Protein AF-H4F5V8-F1 (afdb_monomer)

Mean predicted aligned error: 6.16 Å

pLDDT: mean 91.28, std 5.69, range [61.66, 96.88]

Radius of gyration: 26.69 Å; Cα contacts (8 Å, |Δi|>4): 55; chains: 1; bounding box: 54×24×82 Å

Nearest PDB structures (foldseek):
  4bne-assembly1_B  TM=7.065E-01  e=1.348E+00  Gallus gallus
  2efk-assembly1_A-2  TM=4.455E-01  e=5.413E-01  Homo sapiens
  3zx6-assembly1_B  TM=4.622E-01  e=9.359E-01  Archaeoglobus fulgidus DSM 4304
  3zx6-assembly1_A  TM=4.051E-01  e=1.433E+00  Archaeoglobus fulgidus DSM 4304

Structure (mmCIF, N/CA/C/O backbone):
data_AF-H4F5V8-F1
#
_entry.id   AF-H4F5V8-F1
#
loop_
_atom_site.group_PDB
_atom_site.id
_atom_site.type_symbol
_atom_site.label_atom_id
_atom_site.label_alt_id
_atom_site.label_comp_id
_atom_site.label_asym_id
_atom_site.label_entity_id
_atom_site.label_seq_id
_atom_site.pdbx_PDB_ins_code
_atom_site.Cartn_x
_atom_site.Cartn_y
_atom_site.Cartn_z
_atom_site.occupancy
_atom_site.B_iso_or_equiv
_atom_site.auth_seq_id
_atom_site.auth_comp_id
_atom_site.auth_asym_id
_atom_site.auth_atom_id
_atom_site.pdbx_PDB_model_num
ATOM 1 N N . MET A 1 1 ? 28.013 1.589 -49.425 1.00 61.66 1 MET A N 1
ATOM 2 C CA . MET A 1 1 ? 28.289 2.119 -48.064 1.00 61.66 1 MET A CA 1
ATOM 3 C C . MET A 1 1 ? 27.134 2.949 -47.511 1.00 61.66 1 MET A C 1
ATOM 5 O O . MET A 1 1 ? 26.775 2.731 -46.364 1.00 61.66 1 MET A O 1
ATOM 9 N N . ILE A 1 2 ? 26.516 3.827 -48.308 1.00 74.00 2 ILE A N 1
ATOM 10 C CA . ILE A 1 2 ? 25.406 4.708 -47.888 1.00 74.00 2 ILE A CA 1
ATOM 11 C C . ILE A 1 2 ? 24.181 3.926 -47.363 1.00 74.00 2 ILE A C 1
ATOM 13 O O . ILE A 1 2 ? 23.613 4.284 -46.338 1.00 74.00 2 ILE A O 1
ATOM 17 N N . GLU A 1 3 ? 23.826 2.799 -47.985 1.00 79.44 3 GLU A N 1
ATOM 18 C CA . GLU A 1 3 ? 22.695 1.962 -47.543 1.00 79.44 3 GLU A CA 1
ATOM 19 C C . GLU A 1 3 ? 22.897 1.343 -46.152 1.00 79.44 3 GLU A C 1
ATOM 21 O O . GLU A 1 3 ? 21.962 1.282 -45.361 1.00 79.44 3 GLU A O 1
ATOM 26 N N . LYS A 1 4 ? 24.132 0.948 -45.808 1.00 79.38 4 LYS A N 1
ATOM 27 C CA . LYS A 1 4 ? 24.451 0.391 -44.482 1.00 79.38 4 LYS A CA 1
ATOM 28 C C . LYS A 1 4 ? 24.309 1.444 -43.378 1.00 79.38 4 LYS A C 1
ATOM 30 O O . LYS A 1 4 ? 23.842 1.118 -42.292 1.00 79.38 4 LYS A O 1
ATOM 35 N N . PHE A 1 5 ? 24.653 2.702 -43.663 1.00 84.75 5 PHE A N 1
ATOM 36 C CA . PHE A 1 5 ? 24.423 3.815 -42.735 1.00 84.75 5 PHE A CA 1
ATOM 37 C C . PHE A 1 5 ? 22.934 4.106 -42.533 1.00 84.75 5 PHE A C 1
ATOM 39 O O . PHE A 1 5 ? 22.519 4.340 -41.402 1.00 84.75 5 PHE A O 1
ATOM 46 N N . ARG A 1 6 ? 22.123 4.014 -43.594 1.00 87.06 6 ARG A N 1
ATOM 47 C CA . ARG A 1 6 ? 20.664 4.172 -43.502 1.00 87.06 6 ARG A CA 1
ATOM 48 C C . ARG A 1 6 ? 20.033 3.107 -42.601 1.00 87.06 6 ARG A C 1
ATOM 50 O O . ARG A 1 6 ? 19.269 3.442 -41.707 1.00 87.06 6 ARG A O 1
ATOM 57 N N . VAL A 1 7 ? 20.443 1.846 -42.757 1.00 88.88 7 VAL A N 1
ATOM 58 C CA . VAL A 1 7 ? 19.982 0.739 -41.898 1.00 88.88 7 VAL A CA 1
ATOM 59 C C . VAL A 1 7 ? 20.364 0.962 -40.430 1.00 88.88 7 VAL A C 1
ATOM 61 O O . VAL A 1 7 ? 19.545 0.742 -39.543 1.00 88.88 7 VAL A O 1
ATOM 64 N N . LEU A 1 8 ? 21.587 1.423 -40.149 1.00 89.00 8 LEU A N 1
ATOM 65 C CA . LEU A 1 8 ? 22.011 1.728 -38.777 1.00 89.00 8 LEU A CA 1
ATOM 66 C C . LEU A 1 8 ? 21.214 2.887 -38.166 1.00 89.00 8 LEU A C 1
ATOM 68 O O . LEU A 1 8 ? 20.872 2.840 -36.985 1.00 89.00 8 LEU A O 1
ATOM 72 N N . GLN A 1 9 ? 20.889 3.899 -38.970 1.00 90.38 9 GLN A N 1
ATOM 73 C CA . GLN A 1 9 ? 20.057 5.020 -38.551 1.00 90.38 9 GLN A CA 1
ATOM 74 C C . GLN A 1 9 ? 18.619 4.570 -38.240 1.00 90.38 9 GLN A C 1
ATOM 76 O O . GLN A 1 9 ? 18.088 4.922 -37.189 1.00 90.38 9 GLN A O 1
ATOM 81 N N . ASP A 1 10 ? 18.027 3.714 -39.076 1.00 90.25 10 ASP A N 1
ATOM 82 C CA . ASP A 1 10 ? 16.690 3.152 -38.841 1.00 90.25 10 ASP A CA 1
ATOM 83 C C . ASP A 1 10 ? 16.643 2.281 -37.573 1.00 90.25 10 ASP A C 1
ATOM 85 O O . ASP A 1 10 ? 15.685 2.338 -36.800 1.00 90.25 10 ASP A O 1
ATOM 89 N N . VAL A 1 11 ? 17.688 1.483 -37.320 1.00 90.75 11 VAL A N 1
ATOM 90 C CA . VAL A 1 11 ? 17.804 0.679 -36.090 1.00 90.75 11 VAL A CA 1
ATOM 91 C C . VAL A 1 11 ? 17.924 1.571 -34.855 1.00 90.75 11 VAL A C 1
ATOM 93 O O . VAL A 1 11 ? 17.311 1.267 -33.831 1.00 90.75 11 VAL A O 1
ATOM 96 N N . LYS A 1 12 ? 18.679 2.672 -34.943 1.00 90.19 12 LYS A N 1
ATOM 97 C CA . LYS A 1 12 ? 18.794 3.653 -33.860 1.00 90.19 12 LYS A CA 1
ATOM 98 C C . LYS A 1 12 ? 17.434 4.280 -33.538 1.00 90.19 12 LYS A C 1
ATOM 100 O O . LYS A 1 12 ? 17.017 4.200 -32.387 1.00 90.19 12 LYS A O 1
ATOM 105 N N . TYR A 1 13 ? 16.712 4.785 -34.541 1.00 91.19 13 TYR A N 1
ATOM 106 C CA . TYR A 1 13 ? 15.379 5.367 -34.335 1.00 91.19 13 TYR A CA 1
ATOM 107 C C . TYR A 1 13 ? 14.399 4.375 -33.708 1.00 91.19 13 TYR A C 1
ATOM 109 O O . TYR A 1 13 ? 13.719 4.699 -32.742 1.00 91.19 13 TYR A O 1
ATOM 117 N N . ARG A 1 14 ? 14.374 3.123 -34.184 1.00 91.50 14 ARG A N 1
ATOM 118 C CA . ARG A 1 14 ? 13.508 2.087 -33.596 1.00 91.50 14 ARG A CA 1
ATOM 119 C C . ARG A 1 14 ? 13.838 1.797 -32.132 1.00 91.50 14 ARG A C 1
ATOM 121 O O . ARG A 1 14 ? 12.932 1.490 -31.361 1.00 91.50 14 ARG A O 1
ATOM 128 N N . ARG A 1 15 ? 15.117 1.860 -31.746 1.00 90.00 15 ARG A N 1
ATOM 129 C CA . ARG A 1 15 ? 15.537 1.696 -30.347 1.00 90.00 15 ARG A CA 1
ATOM 130 C C . ARG A 1 15 ? 15.127 2.890 -29.493 1.00 90.00 15 ARG A C 1
ATOM 132 O O . ARG A 1 15 ? 14.608 2.670 -28.405 1.00 90.00 15 ARG A O 1
ATOM 139 N N . GLU A 1 16 ? 15.308 4.110 -29.986 1.00 90.88 16 GLU A N 1
ATOM 140 C CA . GLU A 1 16 ? 14.871 5.334 -29.301 1.00 90.88 16 GLU A CA 1
ATOM 141 C C . GLU A 1 16 ? 13.351 5.330 -29.085 1.00 90.88 16 GLU A C 1
ATOM 143 O O . GLU A 1 16 ? 12.894 5.522 -27.959 1.00 90.88 16 GLU A O 1
ATOM 148 N N . ASP A 1 17 ? 12.571 4.985 -30.113 1.00 91.88 17 ASP A N 1
ATOM 149 C CA . ASP A 1 17 ? 11.113 4.849 -30.022 1.00 91.88 17 ASP A CA 1
ATOM 150 C C . ASP A 1 17 ? 10.688 3.771 -29.014 1.00 91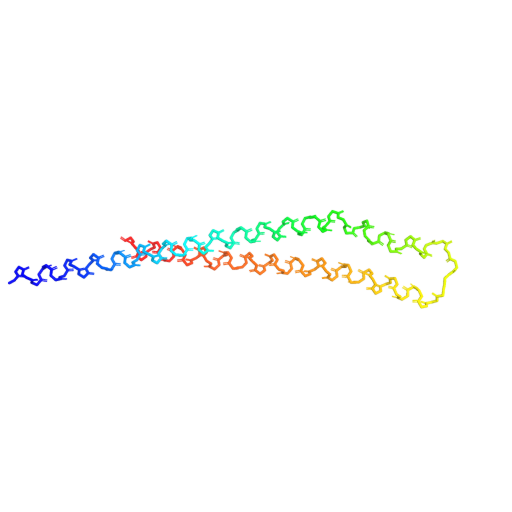.88 17 ASP A C 1
ATOM 152 O O . ASP A 1 17 ? 9.747 3.965 -28.240 1.00 91.88 17 ASP A O 1
ATOM 156 N N . ALA A 1 18 ? 11.374 2.624 -29.001 1.00 90.31 18 ALA A N 1
ATOM 157 C CA . ALA A 1 18 ? 11.108 1.559 -28.038 1.00 90.31 18 ALA A CA 1
ATOM 158 C C . ALA A 1 18 ? 11.414 2.004 -26.596 1.00 90.31 18 ALA A C 1
ATOM 160 O O . ALA A 1 18 ? 10.607 1.751 -25.700 1.00 90.31 18 ALA A O 1
ATOM 161 N N . CYS A 1 19 ? 12.528 2.711 -26.378 1.00 90.25 19 CYS A N 1
ATOM 162 C CA . CYS A 1 19 ? 12.903 3.248 -25.068 1.00 90.25 19 CYS A CA 1
ATOM 163 C C . CYS A 1 19 ? 11.917 4.324 -24.594 1.00 90.25 19 CYS A C 1
ATOM 165 O O . CYS A 1 19 ? 11.500 4.311 -23.437 1.00 90.25 19 CYS A O 1
ATOM 167 N N . LEU A 1 20 ? 11.470 5.210 -25.491 1.00 91.88 20 LEU A N 1
ATOM 168 C CA . LEU A 1 20 ? 10.452 6.219 -25.188 1.00 91.88 20 LEU A CA 1
ATOM 169 C C . LEU A 1 20 ? 9.130 5.588 -24.755 1.00 91.88 20 LEU A C 1
ATOM 171 O O . LEU A 1 20 ? 8.549 6.010 -23.753 1.00 91.88 20 LEU A O 1
ATOM 175 N N . AR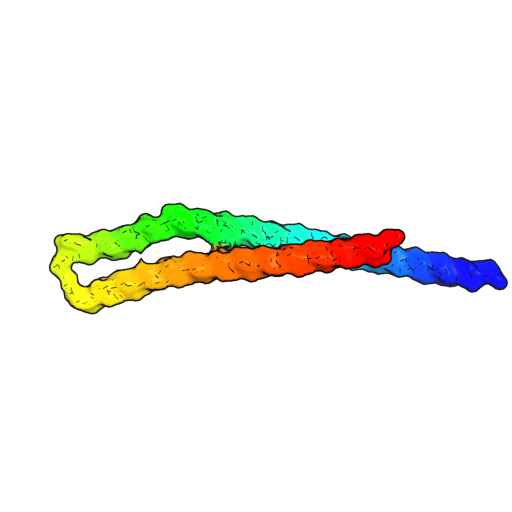G A 1 21 ? 8.663 4.559 -25.471 1.00 91.94 21 ARG A N 1
ATOM 176 C CA . ARG A 1 21 ? 7.442 3.831 -25.095 1.00 91.94 21 ARG A CA 1
ATOM 177 C C . ARG A 1 21 ? 7.599 3.150 -23.741 1.00 91.94 21 ARG A C 1
ATOM 179 O O . ARG A 1 21 ? 6.710 3.284 -22.906 1.00 91.94 21 ARG A O 1
ATOM 186 N N . ALA A 1 22 ? 8.729 2.486 -23.497 1.00 89.88 22 ALA A N 1
ATOM 187 C CA . ALA A 1 22 ? 9.012 1.853 -22.210 1.00 89.88 22 ALA A CA 1
ATOM 188 C C . ALA A 1 22 ? 8.973 2.874 -21.056 1.00 89.88 22 ALA A C 1
ATOM 190 O O . ALA A 1 22 ? 8.268 2.667 -20.067 1.00 89.88 22 ALA A O 1
ATOM 191 N N . LEU A 1 23 ? 9.622 4.031 -21.222 1.00 92.06 23 LEU A N 1
ATOM 192 C CA . LEU A 1 23 ? 9.608 5.111 -20.234 1.00 92.06 23 LEU A CA 1
ATOM 193 C C . LEU A 1 23 ? 8.192 5.655 -19.983 1.00 92.06 23 LEU A C 1
ATOM 195 O O . LEU A 1 23 ? 7.811 5.893 -18.836 1.00 92.06 23 LEU A O 1
ATOM 199 N N . GLN A 1 24 ? 7.396 5.848 -21.037 1.00 93.62 24 GLN A N 1
ATOM 200 C CA . GLN A 1 24 ? 6.005 6.289 -20.912 1.00 93.62 24 GLN A CA 1
ATOM 201 C C . GLN A 1 24 ? 5.154 5.264 -20.158 1.00 93.62 24 GLN A C 1
ATOM 203 O O . GLN A 1 24 ? 4.392 5.646 -19.270 1.00 93.62 24 GLN A O 1
ATOM 208 N N . THR A 1 25 ? 5.315 3.971 -20.457 1.00 93.62 25 THR A N 1
ATOM 209 C CA . THR A 1 25 ? 4.593 2.908 -19.747 1.00 93.62 25 THR A CA 1
ATOM 210 C C . THR A 1 25 ? 4.975 2.845 -18.271 1.00 93.62 25 THR A C 1
ATOM 212 O O . THR A 1 25 ? 4.084 2.806 -17.427 1.00 93.62 25 THR A O 1
ATOM 215 N N . ALA A 1 26 ? 6.267 2.938 -17.942 1.00 90.00 26 ALA A N 1
ATOM 216 C CA . ALA A 1 26 ? 6.739 2.944 -16.559 1.00 90.00 26 ALA A CA 1
ATOM 217 C C . ALA A 1 26 ? 6.188 4.152 -15.779 1.00 90.00 26 ALA A C 1
ATOM 219 O O . ALA A 1 26 ? 5.708 4.008 -14.656 1.00 90.00 26 ALA A O 1
ATOM 220 N N . ARG A 1 27 ? 6.157 5.341 -16.399 1.00 93.81 27 ARG A N 1
ATOM 221 C CA . ARG A 1 27 ? 5.558 6.546 -15.797 1.00 93.81 27 ARG A CA 1
ATOM 222 C C . ARG A 1 27 ? 4.062 6.399 -15.543 1.00 93.81 27 ARG A C 1
ATOM 224 O O . ARG A 1 27 ? 3.601 6.796 -14.478 1.00 93.81 27 ARG A O 1
ATOM 231 N N . ALA A 1 28 ? 3.321 5.830 -16.492 1.00 94.81 28 ALA A N 1
ATOM 232 C CA . ALA A 1 28 ? 1.891 5.580 -16.327 1.00 94.81 28 ALA A CA 1
ATOM 233 C C . ALA A 1 28 ? 1.618 4.555 -15.211 1.00 94.81 28 ALA A C 1
ATOM 235 O O . ALA A 1 28 ? 0.689 4.709 -14.421 1.00 94.81 28 ALA A O 1
ATOM 236 N N . MET A 1 29 ? 2.453 3.518 -15.097 1.00 93.31 29 MET A N 1
ATOM 237 C CA . MET A 1 29 ? 2.362 2.558 -13.995 1.00 93.31 29 MET A CA 1
ATOM 238 C C . MET A 1 29 ? 2.644 3.223 -12.644 1.00 93.31 29 MET A C 1
ATOM 240 O O . MET A 1 29 ? 1.903 2.989 -11.689 1.00 93.31 29 MET A O 1
ATOM 244 N N . LEU A 1 30 ? 3.664 4.084 -12.569 1.00 94.25 30 LEU A N 1
ATOM 245 C CA . LEU A 1 30 ? 3.992 4.831 -11.357 1.00 94.25 30 LEU A CA 1
ATOM 246 C C . LEU A 1 30 ? 2.866 5.791 -10.953 1.00 94.25 30 LEU A C 1
ATOM 248 O O . LEU A 1 30 ? 2.505 5.830 -9.780 1.00 94.25 30 LEU A O 1
ATOM 252 N N . SER A 1 31 ? 2.276 6.533 -11.897 1.00 95.69 31 SER A N 1
ATOM 253 C CA . SER A 1 31 ? 1.163 7.438 -11.582 1.00 95.69 31 SER A CA 1
ATOM 254 C C . SER A 1 31 ? -0.038 6.685 -11.013 1.00 95.69 31 SER A C 1
ATOM 256 O O . SER A 1 31 ? -0.603 7.111 -10.009 1.00 95.69 31 SER A O 1
ATOM 258 N N . ASN A 1 32 ? -0.377 5.533 -11.598 1.00 95.31 32 ASN A N 1
ATOM 259 C CA . ASN A 1 32 ? -1.474 4.695 -11.114 1.00 95.31 32 ASN A CA 1
ATOM 260 C C . ASN A 1 32 ? -1.183 4.136 -9.713 1.00 95.31 32 ASN A C 1
ATOM 262 O O . ASN A 1 32 ? -2.065 4.111 -8.859 1.00 95.31 32 ASN A O 1
ATOM 266 N N . ALA A 1 33 ? 0.058 3.715 -9.453 1.00 93.50 33 ALA A N 1
ATOM 267 C CA . ALA A 1 33 ? 0.458 3.224 -8.137 1.00 93.50 33 ALA A CA 1
ATOM 268 C C . ALA A 1 33 ? 0.415 4.326 -7.065 1.00 93.50 33 ALA A C 1
ATOM 270 O O . ALA A 1 33 ? -0.040 4.074 -5.951 1.00 93.50 33 ALA A O 1
ATOM 271 N N . ILE A 1 34 ? 0.829 5.552 -7.404 1.00 95.44 34 ILE A N 1
ATOM 272 C CA . ILE A 1 34 ? 0.745 6.708 -6.499 1.00 95.44 34 ILE A CA 1
ATOM 273 C C . ILE A 1 34 ? -0.711 7.021 -6.158 1.00 95.44 34 ILE A C 1
ATOM 275 O O . ILE A 1 34 ? -1.009 7.276 -4.992 1.00 95.44 34 ILE A O 1
ATOM 279 N N . GLN A 1 35 ? -1.606 6.985 -7.147 1.00 96.44 35 GLN A N 1
ATOM 280 C CA . GLN A 1 35 ? -3.030 7.207 -6.916 1.00 96.44 35 GLN A CA 1
ATOM 281 C C . GLN A 1 35 ? -3.605 6.152 -5.962 1.00 96.44 35 GLN A C 1
ATOM 283 O O . GLN A 1 35 ? -4.221 6.508 -4.962 1.00 96.44 35 GLN A O 1
ATOM 288 N N . LEU A 1 36 ? -3.315 4.869 -6.196 1.00 94.3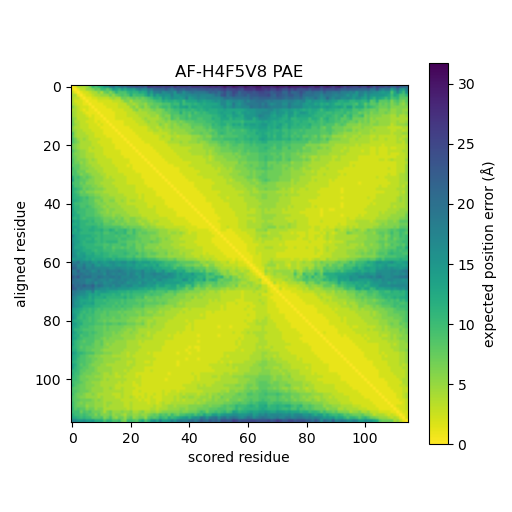1 36 LEU A N 1
ATOM 289 C CA . LEU A 1 36 ? -3.751 3.788 -5.307 1.00 94.31 36 LEU A CA 1
ATOM 290 C C . LEU A 1 36 ? -3.219 3.970 -3.874 1.00 94.31 36 LEU A C 1
ATOM 292 O O . LEU A 1 36 ? -3.959 3.812 -2.907 1.00 94.31 36 LEU A O 1
ATOM 296 N N . ARG A 1 37 ? -1.944 4.356 -3.726 1.00 96.19 37 ARG A N 1
ATOM 297 C CA . ARG A 1 37 ? -1.348 4.650 -2.413 1.00 96.19 37 ARG A CA 1
ATOM 298 C C . ARG A 1 37 ? -2.069 5.804 -1.716 1.00 96.19 37 ARG A C 1
ATOM 300 O O . ARG A 1 37 ? -2.228 5.777 -0.501 1.00 96.19 37 ARG A O 1
ATOM 307 N N . GLN A 1 38 ? -2.468 6.836 -2.458 1.00 96.00 38 GLN A N 1
ATOM 308 C CA . GLN A 1 38 ? -3.224 7.961 -1.902 1.00 96.00 38 GLN A CA 1
ATOM 309 C C . GLN A 1 38 ? -4.606 7.518 -1.419 1.00 96.00 38 GLN A C 1
ATOM 311 O O . GLN A 1 38 ? -4.973 7.860 -0.300 1.00 96.00 38 GLN A O 1
ATOM 316 N N . GLU A 1 39 ? -5.322 6.716 -2.208 1.00 95.00 39 GLU A N 1
ATOM 317 C CA . GLU A 1 39 ? -6.631 6.158 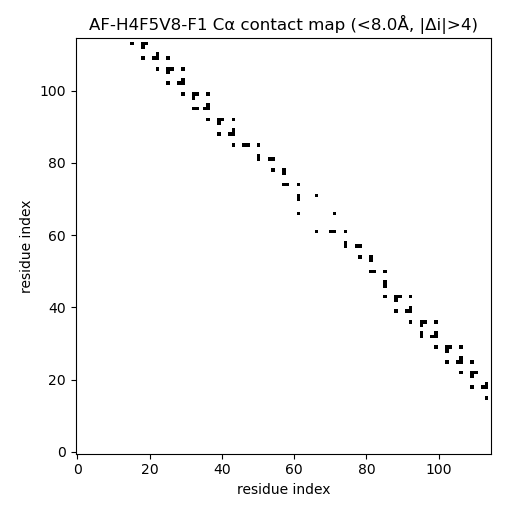-1.837 1.00 95.00 39 GLU A CA 1
ATOM 318 C C . GLU A 1 39 ? -6.541 5.305 -0.557 1.00 95.00 39 GLU A C 1
ATOM 320 O O . GLU A 1 39 ? -7.337 5.460 0.374 1.00 95.00 39 GLU A O 1
ATOM 325 N N . GLN A 1 40 ? -5.515 4.461 -0.445 1.00 93.88 40 GLN A N 1
ATOM 326 C CA . GLN A 1 40 ? -5.275 3.678 0.769 1.00 93.88 40 GLN A CA 1
ATOM 327 C C . GLN A 1 40 ? -4.870 4.549 1.961 1.00 93.88 40 GLN A C 1
ATOM 329 O O . GLN A 1 40 ? -5.349 4.329 3.070 1.00 93.88 40 GLN A O 1
ATOM 334 N N . ALA A 1 41 ? -4.045 5.579 1.749 1.00 96.06 41 ALA A N 1
ATOM 335 C CA . ALA A 1 41 ? -3.670 6.512 2.809 1.00 96.06 41 ALA A CA 1
ATOM 336 C C . ALA A 1 41 ? -4.892 7.263 3.355 1.00 96.06 41 ALA A C 1
ATOM 338 O O . ALA A 1 41 ? -5.009 7.445 4.568 1.00 96.06 41 ALA A O 1
ATOM 339 N N . THR A 1 42 ? -5.829 7.653 2.483 1.00 96.44 42 THR A N 1
ATOM 340 C CA . THR A 1 42 ? -7.100 8.246 2.915 1.00 96.44 42 THR A CA 1
ATOM 341 C C . THR A 1 42 ? -7.945 7.255 3.711 1.00 96.44 42 THR A C 1
ATOM 343 O O . THR A 1 42 ? -8.432 7.613 4.779 1.00 96.44 42 THR A O 1
ATOM 346 N N . ALA A 1 43 ? -8.035 5.992 3.281 1.00 94.25 43 ALA A N 1
ATOM 347 C CA . ALA A 1 43 ? -8.783 4.962 4.003 1.00 94.25 43 ALA A CA 1
ATOM 348 C C . ALA A 1 43 ? -8.196 4.666 5.398 1.00 94.25 43 ALA A C 1
ATOM 350 O O . ALA A 1 43 ? -8.941 4.533 6.372 1.00 94.25 43 ALA A O 1
ATOM 351 N N . VAL A 1 44 ? -6.865 4.609 5.525 1.00 96.00 44 VAL A N 1
ATOM 352 C CA . VAL A 1 44 ? -6.179 4.460 6.821 1.00 96.00 44 VAL A CA 1
ATOM 353 C C . VAL A 1 44 ? -6.475 5.654 7.724 1.00 96.00 44 VAL A C 1
ATOM 355 O O . VAL A 1 44 ? -6.827 5.458 8.887 1.00 96.00 44 VAL A O 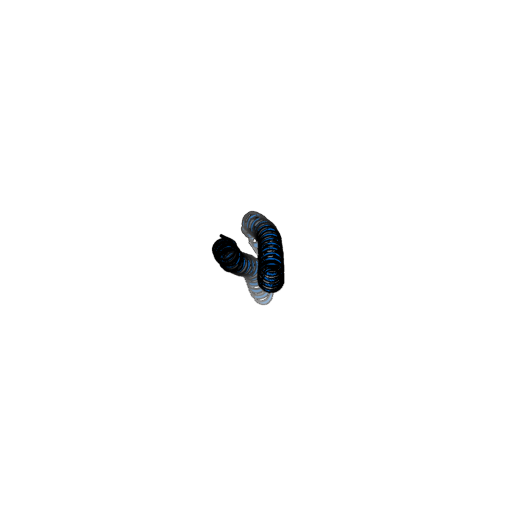1
ATOM 358 N N . ALA A 1 45 ? -6.391 6.879 7.197 1.00 95.75 45 ALA A N 1
ATOM 359 C CA . ALA A 1 45 ? -6.664 8.092 7.963 1.00 95.75 45 ALA A CA 1
ATOM 360 C C . ALA A 1 45 ? -8.118 8.142 8.468 1.00 95.75 45 ALA A C 1
ATOM 362 O O . ALA A 1 45 ? -8.353 8.390 9.651 1.00 95.75 45 ALA A O 1
ATOM 363 N N . GLU A 1 46 ? -9.094 7.845 7.609 1.00 94.50 46 GLU A N 1
ATOM 364 C CA . GLU A 1 46 ? -10.512 7.771 7.985 1.00 94.50 46 GLU A CA 1
ATOM 365 C C . GLU A 1 46 ? -10.778 6.667 9.020 1.00 94.50 46 GLU A C 1
ATOM 367 O O . GLU A 1 46 ? -11.514 6.865 9.996 1.00 94.50 46 GLU A O 1
ATOM 372 N N . SER A 1 47 ? -10.141 5.503 8.850 1.00 93.75 47 SER A N 1
ATOM 373 C CA . SER A 1 47 ? -10.228 4.410 9.816 1.00 93.75 47 SER A CA 1
ATOM 374 C C . SER A 1 47 ? -9.647 4.819 11.169 1.00 93.75 47 SER A C 1
ATOM 376 O O . SER A 1 47 ? -10.289 4.568 12.187 1.00 93.75 47 SER A O 1
ATOM 378 N N . ALA A 1 48 ? -8.486 5.475 11.196 1.00 93.62 48 ALA A N 1
ATOM 379 C CA . ALA A 1 48 ? -7.830 5.913 12.426 1.00 93.62 48 ALA A CA 1
ATOM 380 C C . ALA A 1 48 ? -8.692 6.915 13.209 1.00 93.62 48 ALA A C 1
ATOM 382 O O . ALA A 1 48 ? -8.854 6.764 14.418 1.00 93.62 48 ALA A O 1
ATOM 383 N N . VAL A 1 49 ? -9.317 7.882 12.523 1.00 95.56 49 VAL A N 1
ATOM 384 C CA . VAL A 1 49 ? -10.219 8.863 13.158 1.00 95.56 49 VAL A CA 1
ATOM 385 C C . VAL A 1 49 ? -11.431 8.182 13.798 1.00 95.56 49 VAL A C 1
ATOM 387 O O . VAL A 1 49 ? -11.850 8.557 14.886 1.00 95.56 49 VAL A O 1
ATOM 390 N N . THR A 1 50 ? -11.990 7.163 13.144 1.00 93.62 50 THR A N 1
ATOM 391 C CA . THR A 1 50 ? -13.212 6.481 13.607 1.00 93.62 50 THR A CA 1
ATOM 392 C C . THR A 1 50 ? -12.941 5.251 14.477 1.00 93.62 50 THR A C 1
ATOM 394 O O . THR A 1 50 ? -13.883 4.574 14.894 1.00 93.62 50 THR A O 1
ATOM 397 N N . LEU A 1 51 ? -11.678 4.889 14.722 1.00 93.50 51 LEU A N 1
ATOM 398 C CA . LEU A 1 51 ? -11.311 3.625 15.368 1.00 93.50 51 LEU A CA 1
ATOM 399 C C . LEU A 1 51 ? -11.809 3.563 16.814 1.00 93.50 51 LEU A C 1
ATOM 401 O O . LEU A 1 51 ? -12.509 2.623 17.192 1.00 93.50 51 LEU A O 1
ATOM 405 N N . THR A 1 52 ? -11.505 4.603 17.588 1.00 92.62 52 THR A N 1
ATOM 406 C CA . THR A 1 52 ? -11.895 4.726 18.997 1.00 92.62 52 THR A CA 1
ATOM 407 C C . THR A 1 52 ? -13.406 4.796 19.161 1.00 92.62 52 THR A C 1
ATOM 409 O O . THR A 1 52 ? -13.961 4.175 20.062 1.00 92.62 52 THR A O 1
ATOM 412 N N . ASP A 1 53 ? -14.105 5.494 18.267 1.00 93.62 53 ASP A N 1
ATOM 413 C CA . ASP A 1 53 ? -15.565 5.601 18.318 1.00 93.62 53 ASP A CA 1
ATOM 414 C C . ASP A 1 53 ? -16.246 4.261 18.021 1.00 93.62 53 ASP A C 1
ATOM 416 O O . ASP A 1 53 ? -17.207 3.882 18.698 1.00 93.62 53 ASP A O 1
ATOM 420 N N . ARG A 1 54 ? -15.720 3.498 17.054 1.00 92.19 54 ARG A N 1
ATOM 421 C CA . ARG A 1 54 ? -16.200 2.143 16.744 1.00 92.19 54 ARG A CA 1
ATOM 422 C C . ARG A 1 54 ? -15.962 1.177 17.902 1.00 92.19 54 ARG A C 1
ATOM 424 O O . ARG A 1 54 ? -16.852 0.388 18.218 1.00 92.19 54 ARG A O 1
ATOM 431 N N . GLU A 1 55 ? -14.804 1.255 18.549 1.00 93.06 55 GLU A N 1
ATOM 432 C CA . GLU A 1 55 ? -14.498 0.476 19.750 1.00 93.06 55 GLU A CA 1
ATOM 433 C C . GLU A 1 55 ? -15.443 0.839 20.910 1.00 93.06 55 GLU A C 1
ATOM 435 O O . GLU A 1 55 ? -16.105 -0.032 21.484 1.00 93.06 55 GLU A O 1
ATOM 440 N N . ASN A 1 56 ? -15.588 2.131 21.207 1.00 92.50 56 ASN A N 1
ATOM 441 C CA . ASN A 1 56 ? -16.468 2.627 22.263 1.00 92.50 56 ASN A CA 1
ATOM 442 C C . ASN A 1 56 ? -17.926 2.208 22.044 1.00 92.50 56 ASN A C 1
ATOM 444 O O . ASN A 1 56 ? -18.601 1.800 22.991 1.00 92.50 56 ASN A O 1
ATOM 448 N N . ALA A 1 57 ? -18.415 2.240 20.801 1.00 92.94 57 ALA A N 1
ATOM 449 C CA . ALA A 1 57 ? -19.763 1.792 20.457 1.00 92.94 57 ALA A CA 1
ATOM 450 C C . ALA A 1 57 ? -19.996 0.296 20.748 1.00 92.94 57 ALA A C 1
ATOM 452 O O . ALA A 1 57 ? -21.125 -0.108 21.048 1.00 92.94 57 ALA A O 1
ATOM 453 N N . ILE A 1 58 ? -18.950 -0.538 20.684 1.00 91.50 58 ILE A N 1
ATOM 454 C CA . ILE A 1 58 ? -19.028 -1.951 21.074 1.00 91.50 58 ILE A CA 1
ATOM 455 C C . ILE A 1 58 ? -19.133 -2.055 22.598 1.00 91.50 58 ILE A C 1
ATOM 457 O O . ILE A 1 58 ? -20.052 -2.708 23.101 1.00 91.50 58 ILE A O 1
ATOM 461 N N . TYR A 1 59 ? -18.262 -1.364 23.337 1.00 91.62 59 TYR A N 1
ATOM 462 C CA . TYR A 1 59 ? -18.256 -1.419 24.801 1.00 91.62 59 TYR A CA 1
ATOM 463 C C . TYR A 1 59 ? -19.501 -0.810 25.447 1.00 91.62 59 TYR A C 1
ATOM 465 O O . TYR A 1 59 ? -19.987 -1.354 26.437 1.00 91.62 59 TYR A O 1
ATOM 473 N N . GLN A 1 60 ? -20.088 0.249 24.880 1.00 91.31 60 GLN A N 1
ATOM 474 C CA . GLN A 1 60 ? -21.338 0.853 25.371 1.00 91.31 60 GLN A CA 1
ATOM 475 C C . GLN A 1 60 ? -22.495 -0.151 25.489 1.00 91.31 60 GLN A C 1
ATOM 477 O O . GLN A 1 60 ? -23.431 0.049 26.267 1.00 91.31 60 GLN A O 1
ATOM 482 N N . ARG A 1 61 ? -22.459 -1.252 24.729 1.00 84.56 61 ARG A N 1
ATOM 483 C CA . ARG A 1 61 ? -23.502 -2.280 24.791 1.00 84.56 61 ARG A CA 1
ATOM 484 C C . ARG A 1 61 ? -23.462 -3.071 26.092 1.00 84.56 61 ARG A C 1
ATOM 486 O O . ARG A 1 61 ? -24.538 -3.432 26.563 1.00 84.56 61 ARG A O 1
ATOM 493 N N . ILE A 1 62 ? -22.273 -3.266 26.664 1.00 88.75 62 ILE A N 1
ATOM 494 C CA . ILE A 1 62 ? -22.019 -4.111 27.841 1.00 88.75 62 ILE A CA 1
ATOM 495 C C . ILE A 1 62 ? -21.635 -3.317 29.098 1.00 88.75 62 ILE A C 1
ATOM 497 O O . ILE A 1 62 ? -21.836 -3.789 30.214 1.00 88.75 62 ILE A O 1
ATOM 501 N N . MET A 1 63 ? -21.104 -2.103 28.934 1.00 88.81 63 MET A N 1
ATOM 502 C CA . MET A 1 63 ? -20.698 -1.230 30.035 1.00 88.81 63 MET A CA 1
ATOM 503 C C . MET A 1 63 ? -21.876 -0.927 30.963 1.00 88.81 63 MET A C 1
ATOM 505 O O . MET A 1 63 ? -22.955 -0.549 30.509 1.00 88.81 63 MET A O 1
ATOM 509 N N . GLN A 1 64 ? -21.638 -1.066 32.272 1.00 86.06 64 GLN A N 1
ATOM 510 C CA . GLN A 1 64 ? -22.606 -0.790 33.344 1.00 86.06 64 GLN A CA 1
ATOM 511 C C . GLN A 1 64 ? -23.908 -1.611 33.263 1.00 86.06 64 GLN A C 1
ATOM 513 O O . GLN A 1 64 ? -24.918 -1.240 33.859 1.00 86.06 64 GLN A O 1
ATOM 518 N N . LYS A 1 65 ? -23.890 -2.747 32.556 1.00 86.69 65 LYS A N 1
ATOM 519 C CA . LYS A 1 65 ? -25.012 -3.689 32.482 1.00 86.69 65 LYS A CA 1
ATOM 520 C C . LYS A 1 65 ? -24.607 -5.047 33.034 1.00 86.69 65 LYS A C 1
ATOM 522 O O . LYS A 1 65 ? -23.449 -5.445 32.959 1.00 86.69 65 LYS A O 1
ATOM 527 N N . VAL A 1 66 ? -25.583 -5.774 33.571 1.00 86.94 66 VAL A N 1
ATOM 528 C CA . VAL A 1 66 ? -25.405 -7.185 33.923 1.00 86.94 66 VAL A CA 1
ATOM 529 C C . VAL A 1 66 ? -25.595 -7.996 32.647 1.00 86.94 66 VAL A C 1
ATOM 531 O O . VAL A 1 66 ? -26.706 -8.087 32.132 1.00 86.94 66 VAL A O 1
ATOM 534 N N . VAL A 1 67 ? -24.503 -8.543 32.125 1.00 86.50 67 VAL A N 1
ATOM 535 C CA . VAL A 1 67 ? -24.467 -9.310 30.875 1.00 86.50 67 VAL A CA 1
ATOM 536 C C . VAL A 1 67 ? -23.797 -10.659 31.095 1.00 86.50 67 VAL A C 1
ATOM 538 O O . VAL A 1 67 ? -22.948 -10.815 31.974 1.00 86.50 67 VAL A O 1
ATOM 541 N N . ALA A 1 68 ? -24.202 -11.655 30.308 1.00 89.56 68 ALA A N 1
ATOM 542 C CA . ALA A 1 68 ? -23.616 -12.986 30.374 1.00 89.56 68 ALA A CA 1
ATOM 543 C C . ALA A 1 68 ? -22.151 -12.963 29.910 1.00 89.56 68 ALA A C 1
ATOM 545 O O . ALA A 1 68 ? -21.777 -12.188 29.030 1.00 89.56 68 ALA A O 1
ATOM 546 N N . THR A 1 69 ? -21.327 -13.874 30.433 1.00 87.00 69 THR A N 1
ATOM 547 C CA . THR A 1 69 ? -19.903 -13.990 30.065 1.00 87.00 69 THR A CA 1
ATOM 548 C C . THR A 1 69 ? -19.694 -14.139 28.553 1.00 87.00 69 THR A C 1
ATOM 550 O O . THR A 1 69 ? -18.739 -13.594 28.007 1.00 87.00 69 THR A O 1
ATOM 553 N N . GLY A 1 70 ? -20.622 -14.800 27.851 1.00 90.56 70 GLY A N 1
ATOM 554 C CA . GLY A 1 70 ? -20.572 -14.924 26.391 1.00 90.56 70 GLY A CA 1
ATOM 555 C C . GLY A 1 70 ? -20.675 -13.587 25.646 1.00 90.56 70 GLY A C 1
ATOM 556 O O . GLY A 1 70 ? -20.037 -13.414 24.613 1.00 90.56 70 GLY A O 1
ATOM 557 N N . GLU A 1 71 ? -21.412 -12.605 26.172 1.00 88.50 71 GLU A N 1
ATOM 558 C CA . GLU A 1 71 ? -21.517 -11.279 25.546 1.00 88.50 71 GLU A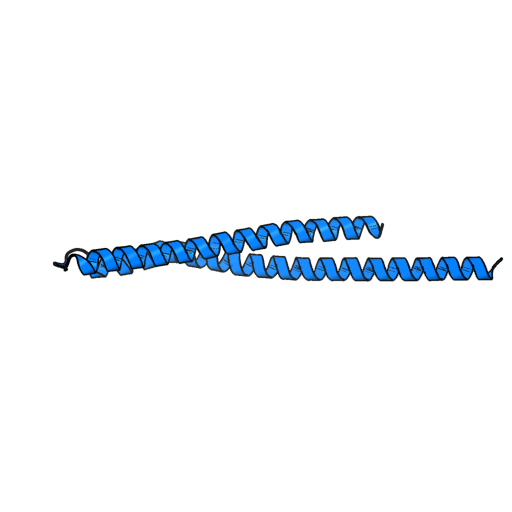 CA 1
ATOM 559 C C . GLU A 1 71 ? -20.233 -10.455 25.696 1.00 88.50 71 GLU A C 1
ATOM 561 O O . GLU A 1 71 ? -19.918 -9.624 24.837 1.00 88.50 71 GLU A O 1
ATOM 566 N N . ILE A 1 72 ? -19.465 -10.712 26.756 1.00 87.62 72 ILE A N 1
ATOM 567 C CA . ILE A 1 72 ? -18.154 -10.096 26.979 1.00 87.62 72 ILE A CA 1
ATOM 568 C C . ILE A 1 72 ? -17.149 -10.632 25.952 1.00 87.62 72 ILE A C 1
ATOM 570 O O . ILE A 1 72 ? -16.485 -9.836 25.286 1.00 87.62 72 ILE A O 1
ATOM 574 N N . GLU A 1 73 ? -17.084 -11.954 25.754 1.00 91.69 73 GLU A N 1
ATOM 575 C CA . GLU A 1 73 ? -16.202 -12.552 24.738 1.00 91.69 73 GLU A CA 1
ATOM 576 C C . GLU A 1 73 ? -16.580 -12.105 23.320 1.00 91.69 73 GLU A C 1
ATOM 578 O O . GLU A 1 73 ? -15.709 -11.690 22.558 1.00 91.69 73 GLU A O 1
ATOM 583 N N . LEU A 1 74 ? -17.874 -12.051 22.984 1.00 92.50 74 LEU A N 1
ATOM 584 C CA . LEU A 1 74 ? -18.328 -11.520 21.691 1.00 92.50 74 LEU A CA 1
ATOM 585 C C . LEU A 1 74 ? -17.922 -10.055 21.481 1.00 92.50 74 LEU A C 1
ATOM 587 O O . LEU A 1 74 ? -17.597 -9.642 20.367 1.00 92.50 74 LEU A O 1
ATOM 591 N N . SER A 1 75 ? -17.957 -9.242 22.537 1.00 91.56 75 SER A N 1
ATOM 592 C CA . SER A 1 75 ? -17.543 -7.838 22.458 1.00 91.56 75 SER A CA 1
ATOM 593 C C . SER A 1 75 ? -16.039 -7.721 22.214 1.00 91.56 75 SER A C 1
ATOM 595 O O . SER A 1 75 ? -15.621 -6.963 21.342 1.00 91.56 75 SER A O 1
ATOM 597 N N . LYS A 1 76 ? -15.234 -8.536 22.899 1.00 92.25 76 LYS A N 1
ATOM 598 C CA . LYS A 1 76 ? -13.788 -8.646 22.671 1.00 92.25 76 LYS A CA 1
ATOM 599 C C . LYS A 1 76 ? -13.460 -9.099 21.247 1.00 92.25 76 LYS A C 1
ATOM 601 O O . LYS A 1 76 ? -12.611 -8.490 20.604 1.00 92.25 76 LYS A O 1
ATOM 606 N N . GLU A 1 77 ? -14.142 -10.117 20.724 1.00 94.62 77 GLU A N 1
ATOM 607 C CA . GLU A 1 77 ? -13.964 -10.572 19.337 1.00 94.62 77 GLU A CA 1
ATOM 608 C C . GLU A 1 77 ? -14.285 -9.468 18.324 1.00 94.62 77 GLU A C 1
ATOM 610 O O . GLU A 1 77 ? -13.551 -9.280 17.354 1.00 94.62 77 GLU A O 1
ATOM 615 N N . ARG A 1 78 ? -15.348 -8.692 18.567 1.00 92.62 78 ARG A N 1
ATOM 616 C CA . ARG A 1 78 ? -15.723 -7.554 17.716 1.00 92.62 78 ARG A CA 1
ATOM 617 C C . ARG A 1 78 ? -14.683 -6.443 17.740 1.00 92.62 78 ARG A C 1
ATOM 619 O O . ARG A 1 78 ? -14.354 -5.918 16.682 1.00 92.62 78 ARG A O 1
ATOM 626 N N . VAL A 1 79 ? -14.156 -6.102 18.915 1.00 93.69 79 VAL A N 1
ATOM 627 C CA . VAL A 1 79 ? -13.084 -5.104 19.040 1.00 93.69 79 VAL A CA 1
ATOM 628 C C . VAL A 1 79 ? -11.833 -5.591 18.311 1.00 93.69 79 VAL A C 1
ATOM 630 O O . VAL A 1 79 ? -11.293 -4.871 17.475 1.00 93.69 79 VAL A O 1
ATOM 633 N N . LEU A 1 80 ? -11.433 -6.849 18.520 1.00 95.06 80 LEU A N 1
ATOM 634 C CA . LEU A 1 80 ? -10.321 -7.459 17.787 1.00 95.06 80 LEU A CA 1
ATOM 635 C C . LEU A 1 80 ? -10.524 -7.407 16.270 1.00 95.06 80 LEU A C 1
ATOM 637 O O . LEU A 1 80 ? -9.567 -7.166 15.542 1.00 95.06 80 LEU A O 1
ATOM 641 N N . LEU A 1 81 ? -11.747 -7.619 15.782 1.00 95.50 81 LEU A N 1
ATOM 642 C CA . LEU A 1 81 ? -12.056 -7.537 14.356 1.00 95.50 81 LEU A CA 1
ATOM 643 C C . LEU A 1 81 ? -11.899 -6.110 13.816 1.00 95.50 81 LEU A C 1
ATOM 645 O O . LEU A 1 81 ? -11.353 -5.937 12.730 1.00 95.50 81 LEU A O 1
ATOM 649 N N . VAL A 1 82 ? -12.319 -5.095 14.576 1.00 94.62 82 VAL A N 1
ATOM 650 C CA . VAL A 1 82 ? -12.132 -3.681 14.211 1.00 94.62 82 VAL A CA 1
ATOM 651 C C . VAL A 1 82 ? -10.644 -3.338 14.100 1.00 94.62 82 VAL A C 1
ATOM 653 O O . VAL A 1 82 ? -10.224 -2.780 13.087 1.00 94.62 82 VAL A O 1
ATOM 656 N N . TYR A 1 83 ? -9.837 -3.731 15.088 1.00 94.88 83 TYR A N 1
ATOM 657 C CA . TYR A 1 83 ? -8.389 -3.511 15.056 1.00 94.88 83 TYR A CA 1
ATOM 658 C C . TYR A 1 83 ? -7.699 -4.290 13.936 1.00 94.88 83 TYR A C 1
ATOM 660 O O . TYR A 1 83 ? -6.853 -3.734 13.244 1.00 94.88 83 TYR A O 1
ATOM 668 N N . LYS A 1 84 ? -8.091 -5.547 13.692 1.00 95.81 84 LYS A N 1
ATOM 669 C CA . LYS A 1 84 ? -7.582 -6.327 12.553 1.00 95.81 84 LYS A CA 1
ATOM 670 C C . LYS A 1 84 ? -7.911 -5.672 11.216 1.00 95.81 84 LYS A C 1
ATOM 672 O O . LYS A 1 84 ? -7.057 -5.649 10.341 1.00 95.81 84 LYS A O 1
ATOM 677 N N . GLY A 1 85 ? -9.119 -5.133 11.062 1.00 94.25 85 GLY A N 1
ATOM 678 C CA . GLY A 1 85 ? -9.500 -4.406 9.853 1.00 94.25 85 GLY A CA 1
ATOM 679 C C . GLY A 1 85 ? -8.657 -3.147 9.647 1.00 94.25 85 GLY A C 1
ATOM 680 O O . GLY A 1 85 ? -8.260 -2.858 8.526 1.00 94.25 85 GLY A O 1
ATOM 681 N N . HIS A 1 86 ? -8.330 -2.423 10.720 1.00 95.00 86 HIS A N 1
ATOM 682 C CA . HIS A 1 86 ? -7.423 -1.280 10.626 1.00 95.00 86 HIS A CA 1
ATOM 683 C C . HIS A 1 86 ? -5.992 -1.696 10.268 1.00 95.00 86 HIS A C 1
ATOM 685 O O . HIS A 1 86 ? -5.419 -1.101 9.364 1.00 95.00 86 HIS A O 1
ATOM 691 N N . GLN A 1 87 ? -5.467 -2.747 10.905 1.00 96.38 87 GLN A N 1
ATOM 692 C CA . GLN A 1 87 ? -4.143 -3.291 10.598 1.00 96.38 87 GLN A CA 1
ATOM 693 C C . GLN A 1 87 ? -4.030 -3.704 9.127 1.00 96.38 87 GLN A C 1
ATOM 695 O O . GLN A 1 87 ? -3.046 -3.390 8.475 1.00 96.38 87 GLN A O 1
ATOM 700 N N . GLN A 1 88 ? -5.062 -4.346 8.574 1.00 96.88 88 GLN A N 1
ATOM 701 C CA . GLN A 1 88 ? -5.087 -4.712 7.154 1.00 96.88 88 GLN A CA 1
ATOM 702 C C . GLN A 1 88 ? -4.962 -3.492 6.234 1.00 96.88 88 GLN A C 1
ATOM 704 O O . GLN A 1 88 ? -4.248 -3.553 5.240 1.00 96.88 88 GLN A O 1
ATOM 709 N N . LEU A 1 89 ? -5.614 -2.375 6.572 1.00 95.19 89 LEU A N 1
ATOM 710 C CA . LEU A 1 89 ? -5.486 -1.137 5.798 1.00 95.19 89 LEU A CA 1
ATOM 711 C C . LEU A 1 89 ? -4.064 -0.557 5.871 1.00 95.19 89 LEU A C 1
ATOM 713 O O . LEU A 1 89 ? -3.582 -0.006 4.882 1.00 95.19 89 LEU A O 1
ATOM 717 N N . GLU A 1 90 ? -3.399 -0.663 7.024 1.00 96.56 90 GLU A N 1
ATOM 718 C CA . GLU A 1 90 ? -1.999 -0.247 7.176 1.00 96.56 90 GLU A CA 1
ATOM 719 C C . GLU A 1 90 ? -1.055 -1.132 6.355 1.00 96.56 90 GLU A C 1
ATOM 721 O O . GLU A 1 90 ? -0.215 -0.608 5.620 1.00 96.56 90 GLU A O 1
ATOM 726 N N . ASP A 1 91 ? -1.241 -2.453 6.412 1.00 96.81 91 ASP A N 1
ATOM 727 C CA . ASP A 1 91 ? -0.462 -3.424 5.639 1.00 96.81 91 ASP A CA 1
ATOM 728 C C . ASP A 1 91 ? -0.629 -3.181 4.122 1.00 96.81 91 ASP A C 1
ATOM 730 O O . ASP A 1 91 ? 0.343 -3.185 3.359 1.00 96.81 91 ASP A O 1
ATOM 734 N N . ASP A 1 92 ? -1.858 -2.899 3.674 1.00 94.44 92 ASP A N 1
ATOM 735 C CA . ASP A 1 92 ? -2.171 -2.571 2.279 1.00 94.44 92 ASP A CA 1
ATOM 736 C C . ASP A 1 92 ? -1.473 -1.281 1.817 1.00 94.44 92 ASP A C 1
ATOM 738 O O . ASP A 1 92 ? -0.923 -1.228 0.708 1.00 94.44 92 ASP A O 1
ATOM 742 N N . LEU A 1 93 ? -1.461 -0.249 2.669 1.00 95.38 93 LEU A N 1
ATOM 743 C CA . LEU A 1 93 ? -0.761 1.011 2.412 1.00 95.38 93 LEU A CA 1
ATOM 744 C C . LEU A 1 93 ? 0.757 0.808 2.331 1.00 95.38 93 LEU A C 1
ATOM 746 O O . LEU A 1 93 ? 1.427 1.420 1.486 1.00 95.38 93 LEU A O 1
ATOM 750 N N . GLU A 1 94 ? 1.314 -0.037 3.197 1.00 96.06 94 GLU A N 1
ATOM 751 C CA . GLU A 1 94 ? 2.731 -0.382 3.159 1.00 96.06 94 GLU A CA 1
ATOM 752 C C . GLU A 1 94 ? 3.076 -1.073 1.836 1.00 96.06 94 GLU A C 1
ATOM 754 O O . GLU A 1 94 ? 4.001 -0.648 1.134 1.00 96.06 94 GLU A O 1
ATOM 759 N N . LEU A 1 95 ? 2.283 -2.067 1.431 1.00 95.44 95 LEU A N 1
ATOM 760 C CA . LEU A 1 95 ? 2.476 -2.787 0.175 1.00 95.44 95 LEU A CA 1
ATOM 761 C C . LEU A 1 95 ? 2.423 -1.847 -1.041 1.00 95.44 95 LEU A C 1
ATOM 763 O O . LEU A 1 95 ? 3.275 -1.925 -1.933 1.00 95.44 95 LEU A O 1
ATOM 767 N N . ALA A 1 96 ? 1.464 -0.917 -1.092 1.00 93.44 96 ALA A N 1
ATOM 768 C CA . ALA A 1 96 ? 1.411 0.062 -2.178 1.00 93.44 96 ALA A CA 1
ATOM 769 C C . ALA A 1 96 ? 2.580 1.048 -2.147 1.00 93.44 96 ALA A C 1
ATOM 771 O O . ALA A 1 96 ? 3.074 1.451 -3.204 1.00 93.44 96 ALA A O 1
ATOM 772 N N . SER A 1 97 ? 3.061 1.416 -0.960 1.00 94.69 97 SER A N 1
ATOM 773 C CA . SER A 1 97 ? 4.246 2.261 -0.806 1.00 94.69 97 SER A CA 1
ATOM 774 C C . SER A 1 97 ? 5.501 1.567 -1.338 1.00 94.69 97 SER A C 1
ATOM 776 O O . SER A 1 97 ? 6.249 2.171 -2.112 1.00 94.69 97 SER A O 1
ATOM 778 N N . GLN A 1 98 ? 5.688 0.284 -1.017 1.00 95.75 98 GLN A N 1
ATOM 779 C CA . GLN A 1 98 ? 6.767 -0.541 -1.565 1.00 95.75 98 GLN A CA 1
ATOM 780 C C . GLN A 1 98 ? 6.662 -0.640 -3.093 1.00 95.75 98 GLN A C 1
ATOM 782 O O . GLN A 1 98 ? 7.648 -0.437 -3.804 1.00 95.75 98 GLN A O 1
ATOM 787 N N . ARG A 1 99 ? 5.453 -0.856 -3.625 1.00 93.75 99 ARG A N 1
ATOM 788 C CA . ARG A 1 99 ? 5.212 -0.900 -5.074 1.00 93.75 99 ARG A CA 1
ATOM 789 C C . ARG A 1 99 ? 5.541 0.423 -5.767 1.00 93.75 99 ARG A C 1
ATOM 791 O O . ARG A 1 99 ? 6.116 0.409 -6.853 1.00 93.75 99 ARG A O 1
ATOM 798 N N . CYS A 1 100 ? 5.220 1.558 -5.147 1.00 94.19 100 CYS A N 1
ATOM 799 C CA . CYS A 1 100 ? 5.602 2.874 -5.662 1.00 94.19 100 CYS A CA 1
ATOM 800 C C . CYS A 1 100 ? 7.124 3.041 -5.704 1.00 94.19 100 CYS A C 1
ATOM 802 O O . CYS A 1 100 ? 7.640 3.575 -6.680 1.00 94.19 100 CYS A O 1
ATOM 804 N N . ALA A 1 101 ? 7.843 2.577 -4.677 1.00 94.62 101 ALA A N 1
ATOM 805 C CA . ALA A 1 101 ? 9.301 2.656 -4.632 1.00 94.62 101 ALA A CA 1
ATOM 806 C C . ALA A 1 101 ? 9.962 1.815 -5.738 1.00 94.62 101 ALA A C 1
ATOM 808 O O . ALA A 1 101 ? 10.873 2.296 -6.409 1.00 94.62 101 ALA A O 1
ATOM 809 N N . VAL A 1 102 ? 9.465 0.595 -5.977 1.00 95.50 102 VAL A N 1
ATOM 810 C CA . VAL A 1 102 ? 9.943 -0.263 -7.076 1.00 95.50 102 VAL A CA 1
ATOM 811 C C . VAL A 1 102 ? 9.704 0.407 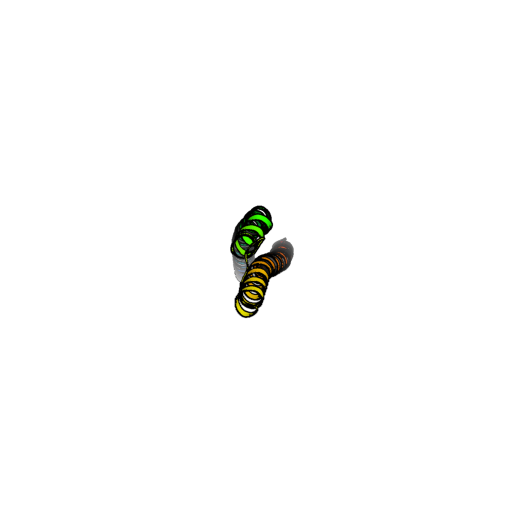-8.430 1.00 95.50 102 VAL A C 1
ATOM 813 O O . VAL A 1 102 ? 10.639 0.571 -9.204 1.00 95.50 102 VAL A O 1
ATOM 816 N N . LEU A 1 103 ? 8.484 0.886 -8.689 1.00 92.69 103 LEU A N 1
ATOM 817 C CA . LEU A 1 103 ? 8.155 1.536 -9.962 1.00 92.69 103 LEU A CA 1
ATOM 818 C C . LEU A 1 103 ? 8.894 2.864 -10.166 1.00 92.69 103 LEU A C 1
ATOM 820 O O . LEU A 1 103 ? 9.207 3.225 -11.298 1.00 92.69 103 LEU A O 1
ATOM 824 N N . ALA A 1 104 ? 9.180 3.604 -9.093 1.00 92.75 104 ALA A N 1
ATOM 825 C CA . ALA A 1 104 ? 9.987 4.817 -9.169 1.00 92.75 104 ALA A CA 1
ATOM 826 C C . ALA A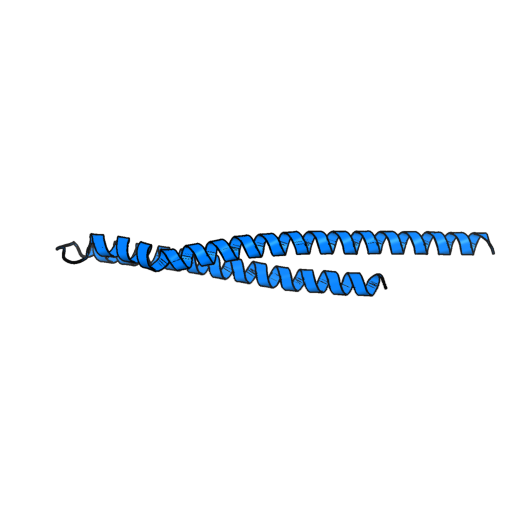 1 104 ? 11.409 4.493 -9.641 1.00 92.75 104 ALA A C 1
ATOM 828 O O . ALA A 1 104 ? 11.919 5.164 -10.538 1.00 92.75 104 ALA A O 1
ATOM 829 N N . LYS A 1 105 ? 11.994 3.415 -9.110 1.00 93.06 105 LYS A N 1
ATOM 830 C CA . LYS A 1 105 ? 13.292 2.911 -9.556 1.00 93.06 105 LYS A CA 1
ATOM 831 C C . LYS A 1 105 ? 13.258 2.459 -11.019 1.00 93.06 105 LYS A C 1
ATOM 833 O O . LYS A 1 105 ? 14.129 2.851 -11.786 1.00 93.06 105 LYS A O 1
ATOM 838 N N . ASP A 1 106 ? 12.218 1.740 -11.440 1.00 89.69 106 ASP A N 1
ATOM 839 C CA . ASP A 1 106 ? 12.066 1.315 -12.841 1.00 89.69 106 ASP A CA 1
ATOM 840 C C . ASP A 1 106 ? 11.991 2.514 -13.807 1.00 89.69 106 ASP A C 1
ATOM 842 O O . ASP A 1 106 ? 12.517 2.470 -14.922 1.00 89.69 106 ASP A O 1
ATOM 846 N N . VAL A 1 107 ? 11.355 3.617 -13.389 1.00 91.19 107 VAL A N 1
ATOM 847 C CA . VAL A 1 107 ? 11.314 4.869 -14.163 1.00 91.19 107 VAL A CA 1
ATOM 848 C C . VAL A 1 107 ? 12.690 5.535 -14.235 1.00 91.19 107 VAL A C 1
ATOM 850 O O . VAL A 1 107 ? 13.043 6.069 -15.290 1.00 91.19 107 VAL A O 1
ATOM 853 N N . GLU A 1 108 ? 13.459 5.533 -13.146 1.00 90.94 108 GLU A N 1
ATOM 854 C CA . GLU A 1 108 ? 14.835 6.046 -13.127 1.00 90.94 108 GLU A CA 1
ATOM 855 C C . GLU A 1 108 ? 15.747 5.222 -14.043 1.00 90.94 108 GLU A C 1
ATOM 857 O O . GLU A 1 108 ? 16.425 5.792 -14.902 1.00 90.94 108 GLU A O 1
ATOM 862 N N . ASP A 1 109 ? 15.677 3.894 -13.957 1.00 89.12 109 ASP A N 1
ATOM 863 C CA . ASP A 1 109 ? 16.437 2.978 -14.808 1.00 89.12 109 ASP A CA 1
ATOM 864 C C . ASP A 1 109 ? 16.069 3.171 -16.293 1.00 89.12 109 ASP A C 1
ATOM 866 O O . ASP A 1 109 ? 16.946 3.344 -17.145 1.00 89.12 109 ASP A O 1
ATOM 870 N N . ALA A 1 110 ? 14.774 3.256 -16.622 1.00 86.25 110 ALA A N 1
ATOM 871 C CA . ALA A 1 110 ? 14.315 3.527 -17.987 1.00 86.25 110 ALA A CA 1
ATOM 872 C C . ALA A 1 110 ? 14.755 4.909 -18.503 1.00 86.25 110 ALA A C 1
ATOM 874 O O . ALA A 1 110 ? 15.005 5.083 -19.699 1.00 86.25 110 ALA A O 1
ATOM 875 N N . ARG A 1 111 ? 14.868 5.906 -17.615 1.00 88.12 111 ARG A N 1
ATOM 876 C CA . ARG A 1 111 ? 15.365 7.242 -17.963 1.00 88.12 111 ARG A CA 1
ATOM 877 C C . ARG A 1 111 ? 16.855 7.212 -18.287 1.00 88.12 111 ARG A C 1
ATOM 879 O O . ARG A 1 111 ? 17.256 7.885 -19.232 1.00 88.12 111 ARG A O 1
ATOM 886 N N . HIS A 1 112 ? 17.646 6.439 -17.546 1.00 87.06 112 HIS A N 1
ATOM 887 C CA . HIS A 1 112 ? 19.075 6.274 -17.809 1.00 87.06 112 HIS A CA 1
ATOM 888 C C . HIS A 1 112 ? 19.359 5.542 -19.123 1.00 87.06 112 HIS A C 1
ATOM 890 O O . HIS A 1 112 ? 20.316 5.890 -19.799 1.00 87.06 112 HIS A O 1
ATOM 896 N N . VAL A 1 113 ? 18.520 4.579 -19.521 1.00 81.50 113 VAL A N 1
ATOM 897 C CA . VAL A 1 113 ? 18.671 3.866 -20.806 1.00 81.50 113 VAL A CA 1
ATOM 898 C C . VAL A 1 113 ? 18.333 4.751 -22.015 1.00 81.50 113 VAL A C 1
ATOM 900 O O . VAL A 1 113 ? 18.836 4.514 -23.111 1.00 81.50 113 VAL A O 1
ATOM 903 N N . TYR A 1 114 ? 17.472 5.755 -21.836 1.00 72.06 114 TYR A N 1
ATOM 904 C CA . TYR A 1 114 ? 17.097 6.684 -22.904 1.00 72.06 114 TYR A CA 1
ATOM 905 C C . TYR A 1 114 ? 18.116 7.819 -23.137 1.00 72.06 114 TYR A C 1
ATOM 907 O O . TYR A 1 114 ? 18.142 8.377 -24.234 1.00 72.06 114 TYR A O 1
ATOM 915 N N . GLN A 1 115 ? 18.906 8.191 -22.122 1.00 65.00 115 GLN A N 1
ATOM 916 C CA . GLN A 1 115 ? 19.926 9.250 -22.210 1.00 65.00 115 GLN A CA 1
ATOM 917 C C . GLN A 1 115 ? 21.174 8.795 -22.970 1.00 65.00 115 GLN 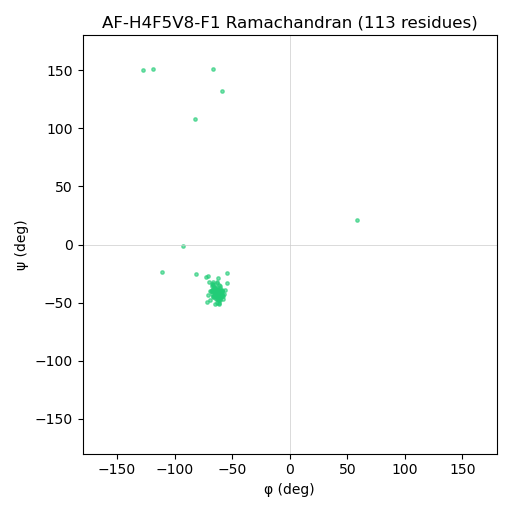A C 1
ATOM 919 O O . GLN A 1 115 ? 21.709 9.639 -23.725 1.00 65.00 115 GLN A O 1
#

Solvent-accessible surface area (backbone atoms only — not comparable to full-atom values): 6083 Å² total; per-residue (Å²): 113,69,66,61,52,51,54,53,50,53,53,49,50,54,49,52,54,51,39,51,51,51,35,52,51,33,47,54,52,31,52,54,34,48,51,53,29,50,56,33,47,51,52,38,52,55,44,59,74,46,44,63,58,57,44,48,60,50,47,62,75,54,59,99,53,97,72,59,72,67,58,53,52,53,44,52,52,52,43,51,48,54,52,51,55,49,49,52,38,50,52,51,30,50,53,32,48,53,50,32,53,53,33,49,49,52,34,52,54,37,50,61,73,64,106

Sequence (115 aa):
MIEKFRVLQDVKYRREDACLRALQTARAMLSNAIQLRQEQATAVAESAVTLTDRENAIYQRIMQKVVATGEIELSKERVLLVYKGHQQLEDDLELASQRCAVLAKDVEDARHVYQ

Foldseek 3Di:
DVVVVVVVVVVVVVQLVVLVVQLVVLVVQLVVLVVQLVVLVVVLVVLVVCLVVQLVVLVVVPPPDDDDPVSVVVSVVSNVVSVVVSVVSVVSSVVSVVVSVVSVVSSVVSVVSND

Secondary structure (DSSP, 8-state):
-HHHHHHHHHHHHHHHHHHHHHHHHHHHHHHHHHHHHHHHHHHHHHHHHHHHHHHHHHHTTTTTS---HHHHHHHHHHHHHHHHHHHHHHHHHHHHHHHHHHHHHHHHHHHHHH-